Protein AF-A0A9W7Q0Z0-F1 (afdb_monomer_lite)

Structure (mmCIF, N/CA/C/O backbone):
data_AF-A0A9W7Q0Z0-F1
#
_entry.id   AF-A0A9W7Q0Z0-F1
#
loop_
_atom_site.group_PDB
_atom_site.id
_atom_site.type_symbol
_atom_site.label_atom_id
_atom_site.label_alt_id
_atom_site.label_comp_id
_atom_site.label_asym_id
_atom_site.label_entity_id
_atom_site.label_seq_id
_atom_site.pdbx_PDB_ins_code
_atom_site.Cartn_x
_atom_site.Cartn_y
_atom_site.Cartn_z
_atom_site.occupancy
_atom_site.B_iso_or_equiv
_atom_site.auth_seq_id
_atom_site.auth_comp_id
_atom_site.auth_asym_id
_atom_site.auth_atom_id
_atom_site.pdbx_PDB_model_num
ATOM 1 N N . MET A 1 1 ? 12.688 -23.502 -18.188 1.00 55.91 1 MET A N 1
ATOM 2 C CA . MET A 1 1 ? 12.287 -22.331 -19.002 1.00 55.91 1 MET A CA 1
ATOM 3 C C . MET A 1 1 ? 10.844 -21.898 -18.734 1.00 55.91 1 MET A C 1
ATOM 5 O O . MET A 1 1 ? 10.631 -20.737 -18.429 1.00 55.91 1 MET A O 1
ATOM 9 N N . TYR A 1 2 ? 9.866 -22.808 -18.717 1.00 53.41 2 TYR A N 1
ATOM 10 C CA . TYR A 1 2 ? 8.460 -22.519 -18.358 1.00 53.41 2 TYR A CA 1
ATOM 11 C C . TYR A 1 2 ? 8.263 -22.039 -16.906 1.00 53.41 2 TYR A C 1
ATOM 13 O O . TYR A 1 2 ? 7.449 -21.162 -16.653 1.00 53.41 2 TYR A O 1
ATOM 21 N N . HIS A 1 3 ? 9.054 -22.538 -15.952 1.00 56.56 3 HIS A N 1
ATOM 22 C CA . HIS A 1 3 ? 8.918 -22.178 -1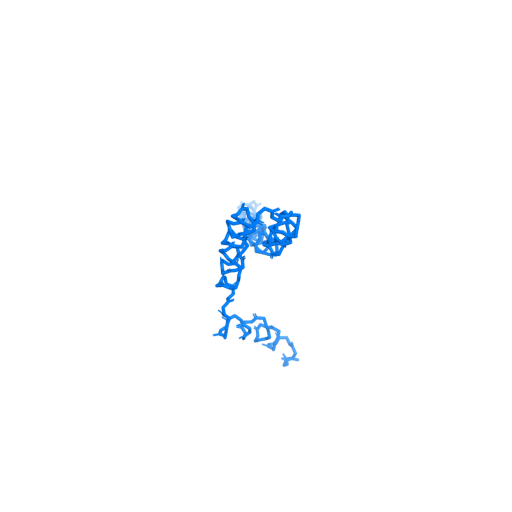4.532 1.00 56.56 3 HIS A CA 1
ATOM 23 C C . HIS A 1 3 ? 9.254 -20.703 -14.216 1.00 56.56 3 HIS A C 1
ATOM 25 O O . HIS A 1 3 ? 8.745 -20.153 -13.247 1.00 56.56 3 HIS A O 1
ATOM 31 N N . LEU A 1 4 ? 10.093 -20.063 -15.042 1.00 60.12 4 LEU A N 1
ATOM 32 C CA . LEU A 1 4 ? 10.505 -18.661 -14.886 1.00 60.12 4 LEU A CA 1
ATOM 33 C C . LEU A 1 4 ? 9.513 -17.693 -15.552 1.00 60.12 4 LEU A C 1
ATOM 35 O O . LEU A 1 4 ? 9.363 -16.564 -15.106 1.00 60.12 4 LEU A O 1
ATOM 39 N N . LEU A 1 5 ? 8.800 -18.158 -16.585 1.00 59.31 5 LEU A N 1
ATOM 40 C CA . LEU A 1 5 ? 7.751 -17.405 -17.279 1.00 59.31 5 LEU A CA 1
ATOM 41 C C . LEU A 1 5 ? 6.387 -17.519 -16.569 1.00 59.31 5 LEU A C 1
ATOM 43 O O . LEU A 1 5 ? 5.563 -16.616 -16.655 1.00 59.31 5 LEU A O 1
ATOM 47 N N . LEU A 1 6 ? 6.167 -18.603 -15.815 1.00 57.88 6 LEU A N 1
ATOM 48 C CA . LEU A 1 6 ? 4.988 -18.783 -14.963 1.00 57.88 6 LEU A CA 1
ATOM 49 C C . LEU A 1 6 ? 5.063 -18.007 -13.644 1.00 57.88 6 LEU A C 1
ATOM 51 O O . LEU A 1 6 ? 4.027 -17.785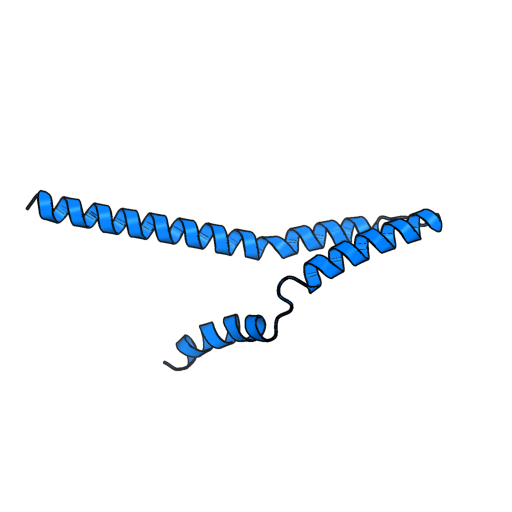 -13.037 1.00 57.88 6 LEU A O 1
ATOM 55 N N . LEU A 1 7 ? 6.247 -17.574 -13.206 1.00 62.38 7 LEU A N 1
ATOM 56 C CA . LEU A 1 7 ? 6.426 -16.720 -12.025 1.00 62.38 7 LEU A CA 1
ATOM 57 C C . LEU A 1 7 ? 5.719 -15.362 -12.163 1.00 62.38 7 LEU A C 1
ATOM 59 O O . LEU A 1 7 ? 4.909 -15.046 -11.292 1.00 62.38 7 LEU A O 1
ATOM 63 N N . PRO A 1 8 ? 5.919 -14.589 -13.251 1.00 58.34 8 PRO A N 1
ATOM 64 C CA . PRO A 1 8 ? 5.137 -13.385 -13.479 1.00 58.34 8 PRO A CA 1
ATOM 65 C C . PRO A 1 8 ? 3.667 -13.722 -13.710 1.00 58.34 8 PRO A C 1
ATOM 67 O O . PRO A 1 8 ? 2.830 -13.030 -13.163 1.00 58.34 8 PRO A O 1
ATOM 70 N N . CYS A 1 9 ? 3.299 -14.813 -14.393 1.00 55.31 9 CYS A N 1
ATOM 71 C CA . CYS A 1 9 ? 1.883 -15.190 -14.480 1.00 55.31 9 CYS A CA 1
ATOM 72 C C . CYS A 1 9 ? 1.271 -15.528 -13.109 1.00 55.31 9 CYS A C 1
ATOM 74 O O . CYS A 1 9 ? 0.153 -15.119 -12.856 1.00 55.31 9 CYS A O 1
ATOM 76 N N . TYR A 1 10 ? 1.976 -16.189 -12.193 1.00 61.47 10 TYR A N 1
ATOM 77 C CA . TYR A 1 10 ? 1.491 -16.501 -10.844 1.00 61.47 10 TYR A CA 1
ATOM 78 C C . TYR A 1 10 ? 1.442 -15.272 -9.923 1.00 61.47 10 TYR A C 1
ATOM 80 O O . TYR A 1 10 ? 0.624 -15.239 -9.015 1.00 61.47 10 TYR A O 1
ATOM 88 N N . TYR A 1 11 ? 2.274 -14.253 -10.162 1.00 60.41 11 TYR A N 1
ATOM 89 C CA . TYR A 1 11 ? 2.243 -12.976 -9.432 1.00 60.41 11 TYR A CA 1
ATOM 90 C C . TYR A 1 11 ? 1.249 -11.961 -10.034 1.00 60.41 11 TYR A C 1
ATOM 92 O O . TYR A 1 11 ? 0.643 -11.178 -9.309 1.00 60.41 11 TYR A O 1
ATOM 100 N N . ILE A 1 12 ? 1.049 -11.988 -11.356 1.00 54.22 12 ILE A N 1
ATOM 101 C CA . ILE A 1 12 ? 0.193 -11.064 -12.123 1.00 54.22 12 ILE A CA 1
ATOM 102 C C . ILE A 1 12 ? -1.247 -11.591 -12.242 1.00 54.22 12 ILE A C 1
ATOM 104 O O . ILE A 1 12 ? -2.175 -10.789 -12.280 1.00 54.22 12 ILE A O 1
ATOM 108 N N . PHE A 1 13 ? -1.487 -12.910 -12.284 1.00 49.69 13 PHE A N 1
ATOM 109 C CA . PHE A 1 13 ? -2.856 -13.443 -12.372 1.00 49.69 13 PHE A CA 1
ATOM 110 C C . PHE A 1 13 ? -3.701 -13.229 -11.123 1.00 49.69 13 PHE A C 1
ATOM 112 O O . PHE A 1 13 ? -4.870 -12.909 -11.323 1.00 49.69 13 PHE A O 1
ATOM 119 N N . PRO A 1 14 ? -3.180 -13.327 -9.879 1.00 53.22 14 PRO A N 1
ATOM 120 C CA . PRO A 1 14 ? -3.886 -12.791 -8.731 1.00 53.22 14 PRO A CA 1
ATOM 121 C C . PRO A 1 14 ? -4.272 -11.355 -9.053 1.00 53.22 14 PRO A C 1
ATOM 123 O O . PRO A 1 14 ? -5.460 -11.077 -9.037 1.00 53.22 14 PRO A O 1
ATOM 126 N N . SER A 1 15 ? -3.316 -10.521 -9.505 1.00 53.66 15 SER A N 1
ATOM 127 C CA . SER A 1 15 ? -3.496 -9.091 -9.815 1.00 53.66 15 SER A CA 1
ATOM 128 C C . SER A 1 15 ? -4.607 -8.770 -10.835 1.00 53.66 15 SER A C 1
ATOM 130 O O . SER A 1 15 ? -5.257 -7.730 -10.746 1.00 53.66 15 SER A O 1
ATOM 132 N N . LEU A 1 16 ? -4.903 -9.687 -11.762 1.00 46.97 16 LEU A N 1
ATOM 133 C CA . LEU A 1 16 ? -5.910 -9.495 -12.812 1.00 46.97 16 LEU A CA 1
ATOM 134 C C . LEU A 1 16 ? -7.332 -9.924 -12.400 1.00 46.97 16 LEU A C 1
ATOM 136 O O . LEU A 1 16 ? -8.305 -9.357 -12.894 1.00 46.97 16 LEU A O 1
ATOM 140 N N . VAL A 1 17 ? -7.469 -10.886 -11.479 1.00 50.22 17 VAL A N 1
ATOM 141 C CA . VAL A 1 17 ? -8.737 -11.160 -10.761 1.00 50.22 17 VAL A CA 1
ATOM 142 C C . VAL A 1 17 ? -8.825 -10.403 -9.423 1.00 50.22 17 VAL A C 1
ATOM 144 O O . VAL A 1 17 ? -9.801 -10.544 -8.684 1.00 50.22 17 VAL A O 1
ATOM 147 N N . ASN A 1 18 ? -7.819 -9.578 -9.117 1.00 48.75 18 ASN A N 1
ATOM 148 C CA . ASN A 1 18 ? -7.597 -8.976 -7.812 1.00 48.75 18 ASN A CA 1
ATOM 149 C C . ASN A 1 18 ? -8.380 -7.690 -7.632 1.00 48.75 18 ASN A C 1
ATOM 151 O O . ASN A 1 18 ? -8.077 -6.609 -8.139 1.00 48.75 18 ASN A O 1
ATOM 155 N N . LEU A 1 19 ? -9.293 -7.801 -6.692 1.00 50.22 19 LEU A N 1
ATOM 156 C CA . LEU A 1 19 ? -9.516 -6.781 -5.695 1.00 50.22 19 LEU A CA 1
ATOM 157 C C . LEU A 1 19 ? -8.192 -6.580 -4.905 1.00 50.22 19 LEU A C 1
ATOM 159 O O . LEU A 1 19 ? -8.125 -6.977 -3.763 1.00 50.22 19 LEU A O 1
ATOM 163 N N . ASP A 1 20 ? -7.100 -6.043 -5.457 1.00 56.28 20 ASP A N 1
ATOM 164 C CA . ASP A 1 20 ? -5.808 -5.983 -4.716 1.00 56.28 20 ASP A CA 1
ATOM 165 C C . ASP A 1 20 ? -5.789 -4.859 -3.657 1.00 56.28 20 ASP A C 1
ATOM 167 O O . ASP A 1 20 ? -5.079 -4.915 -2.657 1.00 56.28 20 ASP A O 1
ATOM 171 N N . GLY A 1 21 ? -6.637 -3.840 -3.838 1.00 53.84 21 GLY A N 1
ATOM 172 C CA . GLY A 1 21 ? -6.820 -2.738 -2.882 1.00 53.84 21 GLY A CA 1
ATOM 173 C C . GLY A 1 21 ? -8.222 -2.644 -2.274 1.00 53.84 21 GLY A C 1
ATOM 174 O O . GLY A 1 21 ? -8.382 -2.147 -1.160 1.00 53.84 21 GLY A O 1
ATOM 175 N N . ILE A 1 22 ? -9.247 -3.153 -2.970 1.00 61.34 22 ILE A N 1
ATOM 176 C CA . ILE A 1 22 ? -10.645 -3.127 -2.506 1.00 61.34 22 ILE A CA 1
ATOM 177 C C . ILE A 1 22 ? -10.848 -3.865 -1.163 1.00 61.34 22 ILE A C 1
ATOM 179 O O . ILE A 1 22 ? -11.559 -3.317 -0.329 1.00 61.34 22 ILE A O 1
ATOM 183 N N . PRO A 1 23 ? -10.237 -5.031 -0.867 1.00 66.94 23 PRO A N 1
ATOM 184 C CA . PRO A 1 23 ? -10.428 -5.761 0.377 1.00 66.94 23 PRO A CA 1
ATOM 185 C C . PRO A 1 23 ? -9.812 -5.010 1.544 1.00 66.94 23 PRO A C 1
ATOM 187 O O . PRO A 1 23 ? -10.420 -4.972 2.602 1.00 66.94 23 PRO A O 1
ATOM 190 N N . LEU A 1 24 ? -8.652 -4.370 1.356 1.00 69.19 24 LEU A N 1
ATOM 191 C CA . LEU A 1 24 ? -8.003 -3.572 2.400 1.00 69.19 24 LEU A CA 1
ATOM 192 C C . LEU A 1 24 ? -8.826 -2.325 2.736 1.00 69.19 24 LEU A C 1
ATOM 194 O O . LEU A 1 24 ? -9.089 -2.049 3.907 1.00 69.19 24 LEU A O 1
ATOM 198 N N . LEU A 1 25 ? -9.292 -1.605 1.715 1.00 69.94 25 LEU A N 1
ATOM 199 C CA . LEU A 1 25 ? -10.120 -0.410 1.890 1.00 69.94 25 LEU A CA 1
ATOM 200 C C . LEU A 1 25 ? -11.494 -0.764 2.492 1.00 69.94 25 LEU A C 1
ATOM 202 O O . LEU A 1 25 ? -11.978 -0.079 3.396 1.00 69.94 25 LEU A O 1
ATOM 206 N N . LEU A 1 26 ? -12.085 -1.880 2.057 1.00 73.00 26 LEU A N 1
ATOM 207 C CA . LEU A 1 26 ? -13.336 -2.417 2.590 1.00 73.00 26 LEU A CA 1
ATOM 208 C C . LEU A 1 26 ? -13.178 -2.937 4.028 1.00 73.00 26 LEU A C 1
ATOM 210 O O . LEU A 1 26 ? -14.070 -2.712 4.840 1.00 73.00 26 LEU A O 1
ATOM 214 N N . LEU A 1 27 ? -12.055 -3.574 4.378 1.00 74.62 27 LEU A N 1
ATOM 215 C CA . LEU A 1 27 ? -11.752 -4.032 5.743 1.00 74.62 27 LEU A CA 1
ATOM 216 C C . LEU A 1 27 ? -11.554 -2.860 6.710 1.00 74.62 27 LEU A C 1
ATOM 218 O O . LEU A 1 27 ? -12.059 -2.907 7.833 1.00 74.62 27 LEU A O 1
ATOM 222 N N . ILE A 1 28 ? -10.899 -1.781 6.270 1.00 76.38 28 ILE A N 1
ATOM 223 C CA . ILE A 1 28 ? -10.784 -0.535 7.045 1.00 76.38 28 ILE A CA 1
ATOM 224 C C . ILE A 1 28 ? -12.165 0.077 7.279 1.00 76.38 28 ILE A C 1
ATOM 226 O O . ILE A 1 28 ? -12.512 0.388 8.421 1.00 76.38 28 ILE A O 1
ATOM 230 N N . ALA A 1 29 ? -12.975 0.215 6.225 1.00 80.75 29 ALA A N 1
ATOM 231 C CA . ALA A 1 29 ? -14.333 0.738 6.344 1.00 80.75 29 ALA A CA 1
ATOM 232 C C . ALA A 1 29 ? -15.189 -0.137 7.276 1.00 80.75 29 ALA A C 1
ATOM 234 O O . ALA A 1 29 ? -15.875 0.381 8.161 1.00 80.75 29 ALA A O 1
ATOM 235 N N . LEU A 1 30 ? -15.088 -1.462 7.141 1.00 84.75 30 LEU A N 1
ATOM 236 C CA . LEU A 1 30 ? -15.773 -2.417 8.003 1.00 84.75 30 LEU A CA 1
ATOM 237 C C . LEU A 1 30 ? -15.368 -2.210 9.466 1.00 84.75 30 LEU A C 1
ATOM 239 O O . LEU A 1 30 ? -16.248 -2.011 10.296 1.00 84.75 30 LEU A O 1
ATOM 243 N N . HIS A 1 31 ? -14.074 -2.140 9.785 1.00 77.56 31 HIS A N 1
ATOM 244 C CA . HIS A 1 31 ? -13.623 -1.885 11.156 1.00 77.56 31 HIS A CA 1
ATOM 245 C C . HIS A 1 31 ? -14.086 -0.540 11.718 1.00 77.56 31 HIS A C 1
ATOM 247 O O . HIS A 1 31 ? -14.505 -0.483 12.875 1.00 77.56 31 HIS A O 1
ATOM 253 N N . ILE A 1 32 ? -14.087 0.528 10.920 1.00 80.50 32 ILE A N 1
ATOM 254 C CA . ILE A 1 32 ? -14.587 1.840 11.356 1.00 80.50 32 ILE A CA 1
ATOM 255 C C . ILE A 1 32 ? -16.091 1.776 11.671 1.00 80.50 32 ILE A C 1
ATOM 257 O O . ILE A 1 32 ? -16.525 2.247 12.727 1.00 80.50 32 ILE A O 1
ATOM 261 N N . THR A 1 33 ? -16.896 1.167 10.795 1.00 83.31 33 THR A N 1
ATOM 262 C CA . THR A 1 33 ? -18.353 1.058 11.001 1.00 83.31 33 THR A CA 1
ATOM 263 C C . THR A 1 33 ? -18.707 0.204 12.216 1.00 83.31 33 THR A C 1
ATOM 265 O O . THR A 1 33 ? -19.592 0.570 12.994 1.00 83.31 33 THR A O 1
ATOM 268 N N . THR A 1 34 ? -17.980 -0.889 12.444 1.00 78.19 34 THR A N 1
ATOM 269 C CA . THR A 1 34 ? -18.214 -1.770 13.587 1.00 78.19 34 THR A CA 1
ATOM 270 C C . THR A 1 34 ? -17.759 -1.143 14.910 1.00 78.19 34 THR A C 1
ATOM 272 O O . THR A 1 34 ? -18.445 -1.329 15.912 1.00 78.19 34 THR A O 1
ATOM 275 N N . ILE A 1 35 ? -16.711 -0.300 14.926 1.00 79.50 35 ILE A N 1
ATOM 276 C CA . ILE A 1 35 ? -16.378 0.545 16.097 1.00 79.50 35 ILE A CA 1
ATOM 277 C C . ILE A 1 35 ? -17.545 1.468 16.438 1.00 79.50 35 ILE A C 1
ATOM 279 O O . ILE A 1 35 ? -17.923 1.583 17.607 1.00 79.50 35 ILE A O 1
ATOM 283 N N . LEU A 1 36 ? -18.121 2.122 15.425 1.00 80.06 36 LEU A N 1
ATOM 284 C CA . LEU A 1 36 ? -19.247 3.035 15.609 1.00 80.06 36 LEU A CA 1
ATOM 285 C C . LEU A 1 36 ? -20.456 2.309 16.222 1.00 80.06 36 LEU A C 1
ATOM 287 O O . LEU A 1 36 ? -21.100 2.835 17.132 1.00 80.06 36 LEU A O 1
ATOM 291 N N . LEU A 1 37 ? -20.724 1.084 15.760 1.00 81.25 37 LEU A N 1
ATOM 292 C CA . LEU A 1 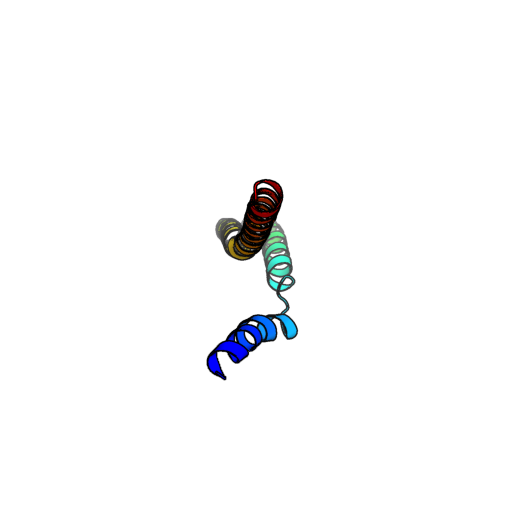37 ? -21.819 0.246 16.244 1.00 81.25 37 LEU A CA 1
ATOM 293 C C . LEU A 1 37 ? -21.561 -0.297 17.661 1.00 81.25 37 LEU A C 1
ATOM 295 O O . LEU A 1 37 ? -22.436 -0.188 18.519 1.00 81.25 37 LEU A O 1
ATOM 299 N N . ALA A 1 38 ? -20.352 -0.795 17.943 1.00 74.19 38 ALA A N 1
ATOM 300 C CA . ALA A 1 38 ? -19.948 -1.291 19.263 1.00 74.19 38 ALA A CA 1
ATOM 301 C C . ALA A 1 38 ? -20.010 -0.191 20.332 1.00 74.19 38 ALA A C 1
ATOM 303 O O . ALA A 1 38 ? -20.515 -0.412 21.433 1.00 74.19 38 ALA A O 1
ATOM 304 N N . LYS A 1 39 ? -19.591 1.030 19.977 1.00 74.81 39 LYS A N 1
ATOM 305 C CA . LYS A 1 39 ? -19.675 2.206 20.850 1.00 74.81 39 LYS A CA 1
ATOM 306 C C . LYS A 1 39 ? -21.125 2.605 21.147 1.00 74.81 39 LYS A C 1
ATOM 308 O O . LYS A 1 39 ? -21.415 3.052 22.252 1.00 74.81 39 LYS A O 1
ATOM 313 N N . LYS A 1 40 ? -22.045 2.405 20.196 1.00 78.19 40 LYS A N 1
ATOM 314 C CA . LYS A 1 40 ? -23.489 2.614 20.403 1.00 78.19 40 LYS A CA 1
ATOM 315 C C . LYS A 1 40 ? -24.116 1.532 21.296 1.00 78.19 40 LYS A C 1
ATOM 317 O O . LYS A 1 40 ? -25.100 1.806 21.972 1.00 78.19 40 LYS A O 1
ATOM 322 N N . ALA A 1 41 ? -23.538 0.3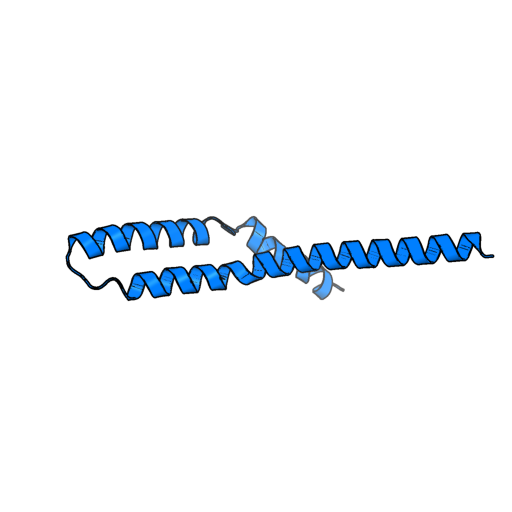31 21.306 1.00 77.88 41 ALA A N 1
ATOM 323 C CA . ALA A 1 41 ? -23.978 -0.809 22.109 1.00 77.88 41 ALA A CA 1
ATOM 324 C C . ALA A 1 41 ? -23.301 -0.905 23.495 1.00 77.88 41 ALA A C 1
ATOM 326 O O . ALA A 1 41 ? -23.602 -1.826 24.248 1.00 77.88 41 ALA A O 1
ATOM 327 N N . GLY A 1 42 ? -22.384 0.011 23.841 1.00 76.31 42 GLY A N 1
ATOM 328 C CA . GLY A 1 42 ? -21.637 -0.034 25.107 1.00 76.31 42 GLY A CA 1
ATOM 329 C C . GLY A 1 42 ? -20.645 -1.201 25.204 1.00 76.31 42 GLY A C 1
ATOM 330 O O . GLY A 1 42 ? -20.265 -1.596 26.303 1.00 76.31 42 GLY A O 1
ATOM 331 N N . MET A 1 43 ? -20.244 -1.775 24.066 1.00 72.38 43 MET A N 1
ATOM 332 C CA . MET A 1 43 ? -19.356 -2.935 23.997 1.00 72.38 43 MET A CA 1
ATOM 333 C C . MET A 1 43 ? -17.891 -2.512 23.848 1.00 72.38 43 MET A C 1
ATOM 335 O O . MET A 1 43 ? -17.570 -1.521 23.192 1.00 72.38 43 MET A O 1
ATOM 339 N N . ASN A 1 44 ? -16.985 -3.305 24.424 1.00 67.44 44 ASN A N 1
ATOM 340 C CA . ASN A 1 44 ? -15.546 -3.059 24.359 1.00 67.44 44 ASN A CA 1
ATOM 341 C C . ASN A 1 44 ? -15.003 -3.160 22.920 1.00 67.44 44 ASN A C 1
ATOM 343 O O . ASN A 1 44 ? -15.207 -4.154 22.226 1.00 67.44 44 ASN A O 1
ATOM 347 N N . THR A 1 45 ? -14.244 -2.149 22.493 1.00 69.94 45 THR A N 1
ATOM 348 C CA . THR A 1 45 ? -13.742 -1.955 21.117 1.00 69.94 45 THR A CA 1
ATOM 349 C C . THR A 1 45 ? -12.371 -2.582 20.831 1.00 69.94 45 THR A C 1
ATOM 351 O O . THR A 1 45 ? -11.820 -2.381 19.749 1.00 69.94 45 THR A O 1
ATOM 354 N N . TYR A 1 46 ? -11.817 -3.378 21.754 1.00 69.69 46 TYR A N 1
ATOM 355 C CA . TYR A 1 46 ? -10.475 -3.975 21.636 1.00 69.69 46 TYR A CA 1
ATOM 356 C C . TYR A 1 46 ? -10.254 -4.758 20.330 1.00 69.69 46 TYR A C 1
ATOM 358 O O . TYR A 1 46 ? -9.205 -4.620 19.703 1.00 69.69 46 TYR A O 1
ATOM 366 N N . ALA A 1 47 ? -11.251 -5.524 19.877 1.00 68.19 47 ALA A N 1
ATOM 367 C CA . ALA A 1 47 ? -11.155 -6.318 18.651 1.00 68.19 47 ALA A CA 1
ATOM 368 C C . ALA A 1 47 ? -10.961 -5.458 17.387 1.00 68.19 47 ALA A C 1
ATOM 370 O O . ALA A 1 47 ? -10.302 -5.881 16.440 1.00 68.19 47 ALA A O 1
ATOM 371 N N . HIS A 1 48 ? -11.483 -4.231 17.373 1.00 72.56 48 HIS A N 1
ATOM 372 C CA . HIS A 1 48 ? -11.353 -3.354 16.214 1.00 72.56 48 HIS A CA 1
ATOM 373 C C . HIS A 1 48 ? -10.008 -2.640 16.133 1.00 72.56 48 HIS A C 1
ATOM 375 O O . HIS A 1 48 ? -9.509 -2.424 15.032 1.00 72.56 48 HIS A O 1
ATOM 381 N N . TYR A 1 49 ? -9.387 -2.326 17.271 1.00 71.94 49 TYR A N 1
ATOM 382 C CA . TYR A 1 49 ? -8.025 -1.788 17.284 1.00 71.94 49 TYR A CA 1
ATOM 383 C C . TYR A 1 49 ? -7.017 -2.794 16.719 1.00 71.94 49 TYR A C 1
ATOM 385 O O . TYR A 1 49 ? -6.187 -2.426 15.890 1.00 71.94 49 TYR A O 1
ATOM 393 N N . ILE A 1 50 ? -7.134 -4.072 17.101 1.00 77.38 50 ILE A N 1
ATOM 394 C CA . ILE A 1 50 ? -6.307 -5.154 16.545 1.00 77.38 50 ILE A CA 1
ATOM 395 C C . ILE A 1 50 ? -6.496 -5.264 15.031 1.00 77.38 50 ILE A C 1
ATOM 397 O O . ILE A 1 50 ? -5.520 -5.381 14.295 1.00 77.38 50 ILE A O 1
ATOM 401 N N . GLY A 1 51 ? -7.735 -5.149 14.563 1.00 75.75 51 GLY A N 1
ATOM 402 C CA . GLY A 1 51 ? -8.057 -5.151 13.143 1.00 75.75 51 GLY A CA 1
ATOM 403 C C . GLY A 1 51 ? -7.377 -4.038 12.338 1.00 75.75 51 GLY A C 1
ATOM 404 O O . GLY A 1 51 ? -6.835 -4.279 11.257 1.00 75.75 51 GLY A O 1
ATOM 405 N N . ILE A 1 52 ? -7.337 -2.819 12.884 1.00 76.12 52 ILE A N 1
ATOM 406 C CA . ILE A 1 52 ? -6.644 -1.681 12.259 1.00 76.12 52 ILE A CA 1
ATOM 407 C C . ILE A 1 52 ? -5.130 -1.931 12.198 1.00 76.12 52 ILE A C 1
ATOM 409 O O . ILE A 1 52 ? -4.514 -1.699 11.159 1.00 76.12 52 ILE A O 1
ATOM 413 N N . ILE A 1 53 ? -4.533 -2.450 13.275 1.00 80.25 53 ILE A N 1
ATOM 414 C CA . ILE A 1 53 ? -3.095 -2.764 13.326 1.00 80.25 53 ILE A CA 1
ATOM 415 C C . ILE A 1 53 ? -2.738 -3.858 12.313 1.00 80.25 53 ILE A C 1
ATOM 417 O O . ILE A 1 53 ? -1.784 -3.700 11.555 1.00 80.25 53 ILE A O 1
ATOM 421 N N . VAL A 1 54 ? -3.521 -4.938 12.249 1.00 77.81 54 VAL A N 1
ATOM 422 C CA . VAL A 1 54 ? -3.333 -6.011 11.258 1.00 77.81 54 VAL A CA 1
ATOM 423 C C . VAL A 1 54 ? -3.411 -5.462 9.836 1.00 77.81 54 VAL A C 1
ATOM 425 O O . VAL A 1 54 ? -2.599 -5.835 8.992 1.00 77.81 54 VAL A O 1
ATOM 428 N N . THR A 1 55 ? -4.329 -4.530 9.576 1.00 74.62 55 THR A N 1
ATOM 429 C CA . THR A 1 55 ? -4.464 -3.925 8.247 1.00 74.62 55 THR A CA 1
ATOM 430 C C . THR A 1 55 ? -3.268 -3.038 7.884 1.00 74.62 55 THR A C 1
ATOM 432 O O . THR A 1 55 ? -2.807 -3.069 6.746 1.00 74.62 55 THR A O 1
ATOM 435 N N . LEU A 1 56 ? -2.709 -2.299 8.849 1.00 78.19 56 LEU A N 1
ATOM 436 C CA . LEU A 1 56 ? -1.468 -1.537 8.659 1.00 78.19 56 LEU A CA 1
ATOM 437 C C . LEU A 1 56 ? -0.275 -2.451 8.342 1.00 78.19 56 LEU A C 1
ATOM 439 O O . LEU A 1 56 ? 0.515 -2.140 7.454 1.00 78.19 56 LEU A O 1
ATOM 443 N N . VAL A 1 57 ? -0.161 -3.596 9.021 1.00 76.25 57 VAL A N 1
ATOM 444 C CA . VAL A 1 57 ? 0.893 -4.591 8.750 1.00 76.25 57 VAL A CA 1
ATOM 445 C C . VAL A 1 57 ? 0.707 -5.233 7.371 1.00 76.25 57 VAL A C 1
ATOM 447 O O . VAL A 1 57 ? 1.681 -5.419 6.646 1.00 76.25 57 VAL A O 1
ATOM 450 N N . ALA A 1 58 ? -0.534 -5.507 6.964 1.00 72.56 58 ALA A N 1
ATOM 451 C CA . ALA A 1 58 ? -0.847 -6.043 5.639 1.00 72.56 58 ALA A CA 1
ATOM 452 C C . ALA A 1 58 ? -0.504 -5.077 4.486 1.00 72.56 58 ALA A C 1
ATOM 454 O O . ALA A 1 58 ? -0.331 -5.521 3.354 1.00 72.56 58 ALA A O 1
ATOM 455 N N . PHE A 1 59 ? -0.366 -3.774 4.758 1.00 73.25 59 PHE A N 1
ATOM 456 C CA . PHE A 1 59 ? 0.035 -2.766 3.769 1.00 73.25 59 PHE A CA 1
ATOM 457 C C . PHE A 1 59 ? 1.555 -2.726 3.513 1.00 73.25 59 PHE A C 1
ATOM 459 O O . PHE A 1 59 ? 2.007 -2.205 2.496 1.00 73.25 59 PHE A O 1
ATOM 466 N N . PHE A 1 60 ? 2.361 -3.307 4.405 1.00 78.94 60 PHE A N 1
ATOM 467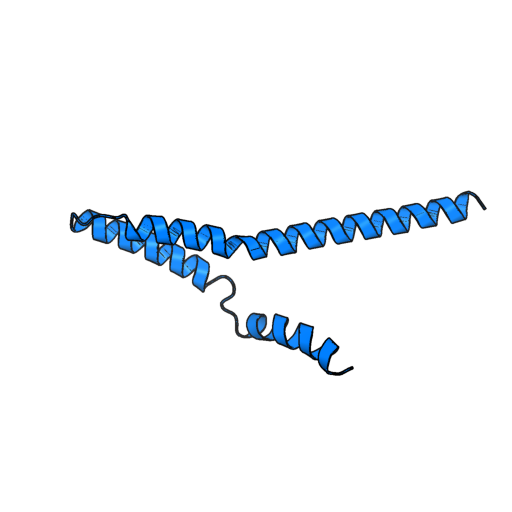 C CA . PHE A 1 60 ? 3.823 -3.337 4.306 1.00 78.94 60 PHE A CA 1
ATOM 468 C C . PHE A 1 60 ? 4.399 -3.842 2.960 1.00 78.94 60 PHE A C 1
ATOM 470 O O . PHE A 1 60 ? 5.286 -3.166 2.435 1.00 78.94 60 PHE A O 1
ATOM 477 N N . PRO A 1 61 ? 3.918 -4.948 2.345 1.00 76.88 61 PRO A N 1
ATOM 478 C CA . PRO A 1 61 ? 4.431 -5.418 1.050 1.00 76.88 61 PRO A CA 1
ATOM 479 C C . PRO A 1 61 ? 4.301 -4.387 -0.081 1.00 76.88 61 PRO A C 1
ATOM 481 O O . PRO A 1 61 ? 5.152 -4.338 -0.963 1.00 76.88 61 PRO A O 1
ATOM 484 N N . TYR A 1 62 ? 3.296 -3.507 -0.046 1.00 74.94 62 TYR A N 1
ATOM 485 C CA . TYR A 1 62 ? 3.181 -2.430 -1.036 1.00 74.94 62 TYR A CA 1
ATOM 486 C C . TYR A 1 62 ? 4.309 -1.398 -0.910 1.00 74.94 62 TYR A C 1
ATOM 488 O O . TYR A 1 62 ? 4.836 -0.924 -1.918 1.00 74.94 62 TYR A O 1
ATOM 496 N N . ILE A 1 63 ? 4.690 -1.055 0.324 1.00 81.44 63 ILE A N 1
ATOM 497 C CA . ILE A 1 63 ? 5.790 -0.120 0.593 1.00 81.44 63 ILE A CA 1
ATOM 498 C C . ILE A 1 63 ? 7.134 -0.749 0.198 1.00 81.44 63 ILE A C 1
ATOM 500 O O . ILE A 1 63 ? 7.988 -0.066 -0.367 1.00 81.44 63 ILE A O 1
ATOM 504 N N . GLU A 1 64 ? 7.308 -2.044 0.461 1.00 82.94 64 GLU A N 1
ATOM 505 C CA . GLU A 1 64 ? 8.515 -2.800 0.112 1.00 82.94 64 GLU A CA 1
ATOM 506 C C . GLU A 1 64 ? 8.773 -2.800 -1.399 1.00 82.94 64 GLU A C 1
ATOM 508 O O . GLU A 1 64 ? 9.845 -2.365 -1.824 1.00 82.94 64 GLU A O 1
ATOM 513 N N . ILE A 1 65 ? 7.773 -3.160 -2.210 1.00 78.62 65 ILE A N 1
ATOM 514 C CA . ILE A 1 65 ? 7.901 -3.182 -3.676 1.00 78.62 65 ILE A CA 1
ATOM 515 C C . ILE A 1 65 ? 8.235 -1.788 -4.229 1.00 78.62 65 ILE A C 1
ATOM 517 O O . ILE A 1 65 ? 9.071 -1.658 -5.129 1.00 78.62 65 ILE A O 1
ATOM 521 N N . LEU A 1 66 ? 7.619 -0.731 -3.686 1.00 85.31 66 LEU A N 1
ATOM 522 C CA . LEU A 1 66 ? 7.902 0.646 -4.100 1.00 85.31 66 LEU A CA 1
ATOM 523 C C . LEU A 1 66 ? 9.361 1.026 -3.820 1.00 85.31 66 LEU A C 1
ATOM 525 O O . LEU A 1 66 ? 10.048 1.546 -4.702 1.00 85.31 66 LEU A O 1
ATOM 529 N N . LEU A 1 67 ? 9.845 0.751 -2.607 1.00 91.00 67 LEU A N 1
ATOM 530 C CA . LEU A 1 67 ? 11.224 1.049 -2.231 1.00 91.00 67 LEU A CA 1
ATOM 531 C C . LEU A 1 67 ? 12.222 0.228 -3.061 1.00 91.00 67 LEU A C 1
ATOM 533 O O . LEU A 1 67 ? 13.244 0.765 -3.494 1.00 91.00 67 LEU A O 1
ATOM 537 N N . HIS A 1 68 ? 11.909 -1.039 -3.335 1.00 86.94 68 HIS A N 1
ATOM 538 C CA . HIS A 1 68 ? 12.733 -1.915 -4.165 1.00 86.94 68 HIS A CA 1
ATOM 539 C C . HIS A 1 68 ? 12.868 -1.382 -5.600 1.00 86.94 68 HIS A C 1
ATOM 541 O O . HIS A 1 68 ? 13.963 -1.371 -6.165 1.00 86.94 68 HIS A O 1
ATOM 547 N N . MET A 1 69 ? 11.776 -0.869 -6.175 1.00 89.94 69 MET A N 1
ATOM 548 C CA . MET A 1 69 ? 11.781 -0.260 -7.508 1.00 89.94 69 MET A CA 1
ATOM 549 C C . MET A 1 69 ? 12.647 1.003 -7.559 1.00 89.94 69 MET A C 1
ATOM 551 O O . MET A 1 69 ? 13.429 1.173 -8.494 1.00 89.94 69 MET A O 1
ATOM 555 N N . ILE A 1 70 ? 12.559 1.863 -6.540 1.00 95.56 70 ILE A N 1
ATOM 556 C CA . ILE A 1 70 ? 13.410 3.057 -6.434 1.00 95.56 70 ILE A CA 1
ATOM 557 C C . ILE A 1 70 ? 14.884 2.640 -6.374 1.00 95.56 70 ILE A C 1
ATOM 559 O O . ILE A 1 70 ? 15.693 3.145 -7.151 1.00 95.56 70 ILE A O 1
ATOM 563 N N . ALA A 1 71 ? 15.233 1.681 -5.514 1.00 94.44 71 ALA A N 1
ATOM 564 C CA . ALA A 1 71 ? 16.603 1.188 -5.396 1.00 94.44 71 ALA A CA 1
ATOM 565 C C . ALA A 1 71 ? 17.143 0.633 -6.727 1.00 94.44 71 ALA A C 1
ATOM 567 O O . ALA A 1 71 ? 18.269 0.948 -7.113 1.00 94.44 71 ALA A O 1
ATOM 568 N N . ALA A 1 72 ? 16.330 -0.128 -7.466 1.00 95.19 72 ALA A N 1
ATOM 569 C CA . ALA A 1 72 ? 16.706 -0.652 -8.778 1.00 95.19 72 ALA A CA 1
ATOM 570 C C . ALA A 1 72 ? 17.005 0.464 -9.798 1.00 95.19 72 ALA A C 1
ATOM 572 O O . ALA A 1 72 ? 17.984 0.371 -10.539 1.00 95.19 72 ALA A O 1
ATOM 573 N N . ILE A 1 73 ? 16.207 1.539 -9.812 1.00 96.25 73 ILE A N 1
ATOM 574 C CA . ILE A 1 73 ? 16.433 2.698 -10.693 1.00 96.25 73 ILE A CA 1
ATOM 575 C C . ILE A 1 73 ? 17.758 3.386 -10.351 1.00 96.25 73 ILE A C 1
ATOM 577 O O . ILE A 1 73 ? 18.535 3.695 -11.253 1.00 96.25 73 ILE A O 1
ATOM 581 N N . PHE A 1 74 ? 18.045 3.595 -9.064 1.00 95.69 74 PHE A N 1
ATOM 582 C CA . PHE A 1 74 ? 19.304 4.205 -8.630 1.00 95.69 74 PHE A CA 1
ATOM 583 C C . PHE A 1 74 ? 20.522 3.363 -9.017 1.00 95.69 74 PHE A C 1
ATOM 585 O O . PHE A 1 74 ? 21.488 3.914 -9.535 1.00 95.69 74 PHE A O 1
ATOM 592 N N . LEU A 1 75 ? 20.464 2.042 -8.832 1.00 94.25 75 LEU A N 1
ATOM 593 C CA . LEU A 1 75 ? 21.545 1.143 -9.249 1.00 94.25 75 LEU A CA 1
ATOM 594 C C . LEU A 1 75 ? 21.757 1.156 -10.768 1.00 94.25 75 LEU A C 1
ATOM 596 O O . LEU A 1 75 ? 22.895 1.122 -11.231 1.00 94.25 75 LEU A O 1
ATOM 600 N N . LEU A 1 76 ? 20.681 1.240 -11.554 1.00 94.50 76 LEU A N 1
ATOM 601 C CA . LEU A 1 76 ? 20.783 1.328 -13.010 1.00 94.50 76 LEU A CA 1
ATOM 602 C C . LEU A 1 76 ? 21.399 2.661 -13.463 1.00 94.50 76 LEU A C 1
ATOM 604 O O . LEU A 1 76 ? 22.239 2.673 -14.362 1.00 94.50 76 LEU A O 1
ATOM 608 N N . LEU A 1 77 ? 21.009 3.772 -12.830 1.00 94.38 77 LEU A N 1
ATOM 609 C CA . LEU A 1 77 ? 21.593 5.092 -13.084 1.00 94.38 77 LEU A CA 1
ATOM 610 C C . LEU A 1 77 ? 23.076 5.144 -12.698 1.00 94.38 77 LEU A C 1
ATOM 612 O O . LEU A 1 77 ? 23.880 5.693 -13.451 1.00 94.38 77 LEU A O 1
ATOM 616 N N . ASP A 1 78 ? 23.444 4.549 -11.566 1.00 92.06 78 ASP A N 1
ATOM 617 C CA . ASP A 1 78 ? 24.832 4.450 -11.110 1.00 92.06 78 ASP A CA 1
ATOM 618 C C . ASP A 1 78 ? 25.697 3.631 -12.082 1.00 92.06 78 ASP A C 1
ATOM 620 O O . ASP A 1 78 ? 26.775 4.075 -12.490 1.00 92.06 78 ASP A O 1
ATOM 624 N N . ALA A 1 79 ? 25.185 2.490 -12.554 1.00 90.38 79 ALA A N 1
ATOM 625 C CA . ALA A 1 79 ? 25.852 1.669 -13.562 1.00 90.38 79 ALA A CA 1
ATOM 626 C C . ALA A 1 79 ? 26.019 2.410 -14.903 1.00 90.38 79 ALA A C 1
ATOM 628 O O . ALA A 1 79 ? 27.097 2.375 -15.501 1.00 90.38 79 ALA A O 1
ATOM 629 N N . ALA A 1 80 ? 24.983 3.120 -15.361 1.00 90.38 80 ALA A N 1
ATOM 630 C CA . ALA A 1 80 ? 25.035 3.904 -16.595 1.00 90.38 80 ALA A CA 1
ATOM 631 C C . ALA A 1 80 ? 26.035 5.071 -16.497 1.00 90.38 80 ALA A C 1
ATOM 633 O O . ALA A 1 80 ? 26.837 5.281 -17.408 1.00 90.38 80 ALA A O 1
ATOM 634 N N . SER A 1 81 ? 26.034 5.792 -15.373 1.00 84.62 81 SER A N 1
ATOM 635 C CA . SER A 1 81 ? 27.002 6.858 -15.081 1.00 84.62 81 SER A CA 1
ATOM 636 C C . SER A 1 81 ? 28.437 6.320 -15.045 1.00 84.62 81 SER A C 1
ATOM 638 O O . SER A 1 81 ? 29.350 6.898 -15.640 1.00 84.62 81 SER A O 1
ATOM 640 N N . THR A 1 82 ? 28.627 5.156 -14.419 1.00 82.25 82 THR A N 1
ATOM 641 C CA . THR A 1 82 ? 29.923 4.480 -14.310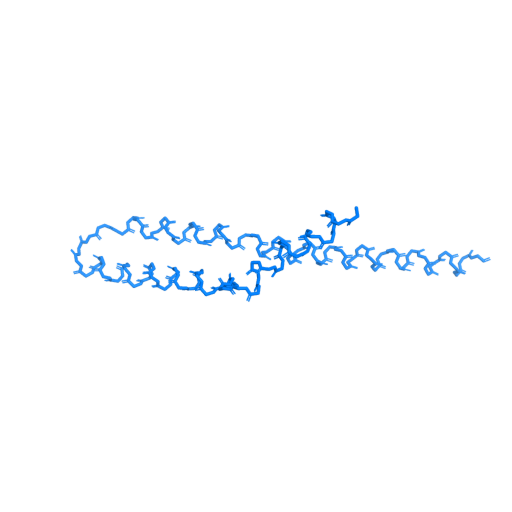 1.00 82.25 82 THR A CA 1
ATOM 642 C C . THR A 1 82 ? 30.500 4.056 -15.657 1.00 82.25 82 THR A C 1
ATOM 644 O O . THR A 1 82 ? 31.721 4.117 -15.826 1.00 82.25 82 THR A O 1
ATOM 647 N N . ASN A 1 83 ? 29.655 3.662 -16.608 1.00 75.56 83 ASN A N 1
ATOM 648 C CA . ASN A 1 83 ? 30.083 3.327 -17.962 1.00 75.56 83 ASN A CA 1
ATOM 649 C C . ASN A 1 83 ? 30.379 4.578 -18.810 1.00 75.56 83 ASN A C 1
ATOM 651 O O . ASN A 1 83 ? 31.365 4.602 -19.540 1.00 75.56 83 ASN A O 1
ATOM 655 N N . ALA A 1 84 ? 29.594 5.652 -18.665 1.00 70.50 84 ALA A N 1
ATOM 656 C CA . ALA A 1 84 ? 29.834 6.903 -19.387 1.00 70.50 84 ALA A CA 1
ATOM 657 C C . ALA A 1 84 ? 31.198 7.538 -19.049 1.00 70.50 84 ALA A C 1
ATOM 659 O O . ALA A 1 84 ? 31.880 8.031 -19.948 1.00 70.50 84 ALA A O 1
ATOM 660 N N . LYS A 1 85 ? 31.632 7.484 -17.780 1.00 68.12 85 LYS A N 1
ATOM 661 C CA . LYS A 1 85 ? 32.969 7.963 -17.376 1.00 68.12 85 LYS A CA 1
ATOM 662 C C . LYS A 1 85 ? 34.117 7.114 -17.945 1.00 68.12 85 LYS A C 1
ATOM 664 O O . LYS A 1 85 ? 35.146 7.659 -18.306 1.00 68.12 85 LYS A O 1
ATOM 669 N N . GLU A 1 86 ? 33.934 5.798 -18.077 1.00 68.25 86 GLU A N 1
ATOM 670 C CA . GLU A 1 86 ? 34.960 4.887 -18.615 1.00 68.25 86 GLU A CA 1
ATOM 671 C C . GLU A 1 86 ? 35.244 5.163 -20.099 1.00 68.25 86 GLU A C 1
ATOM 673 O O . GLU A 1 86 ? 36.392 5.113 -20.532 1.00 68.25 86 GLU A O 1
ATOM 678 N N . VAL A 1 87 ? 34.205 5.517 -20.864 1.00 65.88 87 VAL A N 1
ATOM 679 C CA . VAL A 1 87 ? 34.323 5.900 -22.280 1.00 65.88 87 VAL A CA 1
ATOM 680 C C . VAL A 1 87 ? 34.985 7.270 -22.458 1.00 65.88 87 VAL A C 1
ATOM 682 O O . VAL A 1 87 ? 35.655 7.485 -23.460 1.00 65.88 87 VAL A O 1
ATOM 685 N N . TYR A 1 88 ? 34.797 8.202 -21.519 1.00 60.62 88 TYR A N 1
ATOM 686 C CA . TYR A 1 88 ? 35.416 9.532 -21.586 1.00 60.62 88 TYR A CA 1
ATOM 687 C C . TYR A 1 88 ? 36.900 9.523 -21.180 1.00 60.62 88 TYR A C 1
ATOM 689 O O . TYR A 1 88 ? 37.675 10.319 -21.704 1.00 60.62 88 TYR A O 1
ATOM 697 N N . ASP A 1 89 ? 37.295 8.619 -20.278 1.00 62.62 89 ASP A N 1
ATOM 698 C CA . ASP A 1 89 ? 38.669 8.505 -19.769 1.00 62.62 89 ASP A CA 1
ATOM 699 C C . ASP A 1 89 ? 39.563 7.524 -20.580 1.00 62.62 89 ASP A C 1
ATOM 701 O O . ASP A 1 89 ? 40.705 7.281 -20.177 1.00 62.62 89 ASP A O 1
ATOM 705 N N . SER A 1 90 ? 39.073 6.965 -21.702 1.00 54.19 90 SER A N 1
ATOM 706 C CA . SER A 1 90 ? 39.801 6.052 -22.620 1.00 54.19 90 SER A CA 1
ATOM 707 C C . SER A 1 90 ? 40.200 6.728 -23.932 1.00 54.19 90 SER A C 1
ATOM 709 O O . SER A 1 90 ? 41.322 6.450 -24.415 1.00 54.19 90 SER A O 1
#

Foldseek 3Di:
DVVVVCVCVVVCVCVVVDPPPVVLVVLLVVLVVVLVVCVVVVHDSVVSVVSVVVSVVVCVVVVVVVVVVVVVVVVVVVVVVVVVVVVVVD

Secondary structure (DSSP, 8-state):
-HHHHHHHHHHHHHHHH--SSHHHHHHHHHHHHHHHHHHHTT---HHHHHHHHHHHHHTHHHHHHHHHHHHHHHHHHHHHHHHHHHHH--

pLDDT: mean 72.93, std 12.98, range [46.97, 96.25]

Radius of gyration: 22.45 Å; chains: 1; bounding box: 64×32×48 Å

Sequence (90 aa):
MYHLLLLPCYYIFPSLVNLDGIPLLLLIALHITTILLAKKAGMNTYAHYIGIIVTLVAFFPYIEILLHMIAAIFLLLDAASTNAKEVYDS

Organism: Bacillus cereus (NCBI:txid1396)